Protein AF-A0AAU1HTS5-F1 (afdb_monomer_lite)

Radius of gyration: 17.5 Å; chains: 1; bounding box: 37×30×41 Å

Secondary structure (DSSP, 8-state):
-HHHHHHHHHHHHTS-TTSHHHHHHHHHHHHHHHHHBTSTTSB--SSS-GGGGGG-------STT--EEEEE-HHHHTTTTTS----HHHHHHHHHHHHHHHHHHHHHHHHHTSTTSSSS--SSSS----EEEEE-

Organism: NCBI:txid2903632

Sequence (136 aa):
MDAVLTDLRAEVERHQTHTPGHREALQRLVLAQRQVRNTPEGYWVAASSPEAAQHALTGTTPQAGIHSAAVMSDGVSRLVTEYGMATWSDVFTTLQTGGPRGLIETVRKVEATDPTGIRWPRYKSGDDAAVAYCRW

Foldseek 3Di:
DVVVLVVLLVQLLVDWAPDPSNVVSLVVNVVVCVVAEPDPNHYADPDPDPVSVVVDDDDDDDCVPPFKDKDKDPLLCCCCPQLVVDHPVRLVVQCVPVNPVSSVVVSVVSLVVRQGCNSHRDSHSGDDIDMDMDGD

pLDDT: mean 91.75, std 5.26, range [62.25, 97.62]

Structure (mmCIF, N/CA/C/O backbone):
data_AF-A0AAU1HTS5-F1
#
_entry.id   AF-A0AAU1HTS5-F1
#
loop_
_atom_site.group_PDB
_atom_site.id
_atom_site.type_symbol
_atom_site.label_atom_id
_atom_site.label_alt_id
_atom_site.label_comp_id
_atom_site.label_asym_id
_atom_site.label_entity_id
_atom_site.label_seq_id
_atom_site.pdbx_PDB_ins_code
_atom_site.Cartn_x
_atom_site.Cartn_y
_atom_site.Cartn_z
_atom_site.occupancy
_atom_site.B_iso_or_equiv
_atom_site.auth_seq_id
_atom_site.auth_comp_id
_atom_site.auth_asym_id
_atom_site.auth_atom_id
_atom_site.pdbx_PDB_model_num
ATOM 1 N N . MET A 1 1 ? 14.614 13.509 -13.333 1.00 62.25 1 MET A N 1
ATOM 2 C CA . MET A 1 1 ? 14.574 12.419 -12.336 1.00 62.25 1 MET A CA 1
ATOM 3 C C . MET A 1 1 ? 13.210 11.748 -12.334 1.00 62.25 1 MET A C 1
ATOM 5 O O . MET A 1 1 ? 13.140 10.560 -12.610 1.00 62.25 1 MET A O 1
ATOM 9 N N . ASP A 1 2 ? 12.143 12.522 -12.145 1.00 74.62 2 ASP A N 1
ATOM 10 C CA . ASP A 1 2 ? 10.764 12.017 -12.112 1.00 74.62 2 ASP A CA 1
ATOM 11 C C . ASP A 1 2 ? 10.314 11.325 -13.420 1.00 74.62 2 ASP A C 1
ATOM 13 O O . ASP A 1 2 ? 9.789 10.212 -13.404 1.00 74.62 2 ASP A O 1
ATOM 17 N N . ALA A 1 3 ? 10.662 11.906 -14.577 1.00 78.44 3 ALA A N 1
ATOM 18 C CA . ALA A 1 3 ? 10.404 11.294 -15.887 1.00 78.44 3 ALA A CA 1
ATOM 19 C C . ALA A 1 3 ? 11.091 9.923 -16.062 1.00 78.44 3 ALA A C 1
ATOM 21 O O . ALA A 1 3 ? 10.479 8.980 -16.545 1.00 78.44 3 ALA A O 1
ATOM 22 N N . VAL A 1 4 ? 12.332 9.774 -15.579 1.00 79.38 4 VAL A N 1
ATOM 23 C CA . VAL A 1 4 ? 13.089 8.511 -15.685 1.00 79.38 4 VAL A CA 1
ATOM 24 C C . VAL A 1 4 ? 12.448 7.411 -14.837 1.00 79.38 4 VAL A C 1
ATOM 26 O O . VAL A 1 4 ? 12.369 6.265 -15.268 1.00 79.38 4 VAL A O 1
ATOM 29 N N . LEU A 1 5 ? 11.972 7.740 -13.632 1.00 85.88 5 LEU A N 1
ATOM 30 C CA . LEU A 1 5 ? 11.265 6.774 -12.787 1.00 85.88 5 LEU A CA 1
ATOM 31 C C . LEU A 1 5 ? 9.914 6.381 -13.382 1.00 85.88 5 LEU A C 1
ATOM 33 O O . LEU A 1 5 ? 9.536 5.214 -13.291 1.00 85.88 5 LEU A O 1
ATOM 37 N N . THR A 1 6 ? 9.223 7.330 -14.013 1.00 87.81 6 THR A N 1
ATOM 38 C CA . THR A 1 6 ? 7.978 7.072 -14.744 1.00 87.81 6 THR A CA 1
ATOM 39 C C . THR A 1 6 ? 8.208 6.093 -15.896 1.00 87.81 6 THR A C 1
ATOM 41 O O . THR A 1 6 ? 7.506 5.087 -15.985 1.00 87.81 6 THR A O 1
ATOM 44 N N . ASP A 1 7 ? 9.237 6.316 -16.715 1.00 91.12 7 ASP A N 1
ATOM 45 C CA . ASP A 1 7 ? 9.566 5.438 -17.844 1.00 91.12 7 ASP A CA 1
ATOM 46 C C . ASP A 1 7 ? 9.971 4.030 -17.386 1.00 91.12 7 ASP A C 1
ATOM 48 O O . ASP A 1 7 ? 9.511 3.026 -17.936 1.00 91.12 7 ASP A O 1
ATOM 52 N N . LEU A 1 8 ? 10.798 3.936 -16.338 1.00 91.25 8 LEU A N 1
ATOM 53 C CA . LEU A 1 8 ? 11.207 2.655 -15.755 1.00 91.25 8 LEU A CA 1
ATOM 54 C C . LEU A 1 8 ? 10.026 1.910 -15.126 1.00 91.25 8 LEU A C 1
ATOM 56 O O . LEU A 1 8 ? 9.951 0.685 -15.219 1.00 91.25 8 LEU A O 1
ATOM 60 N N . ARG A 1 9 ? 9.080 2.626 -14.508 1.00 90.12 9 ARG A N 1
ATOM 61 C CA . ARG A 1 9 ? 7.835 2.028 -14.019 1.00 90.12 9 ARG A CA 1
ATOM 62 C C . ARG A 1 9 ? 7.016 1.480 -15.187 1.00 90.12 9 ARG A C 1
ATOM 64 O O . ARG A 1 9 ? 6.684 0.300 -15.160 1.00 90.12 9 ARG A O 1
ATOM 71 N N . ALA A 1 10 ? 6.787 2.268 -16.234 1.00 90.88 10 ALA A N 1
ATOM 72 C CA . ALA A 1 10 ? 6.063 1.820 -17.424 1.00 90.88 10 ALA A CA 1
ATOM 73 C C . ALA A 1 10 ? 6.742 0.621 -18.118 1.00 90.88 10 ALA A C 1
ATOM 75 O O . ALA A 1 10 ? 6.082 -0.226 -18.718 1.00 90.88 10 ALA A O 1
ATOM 76 N N . GLU A 1 11 ? 8.071 0.505 -18.043 1.00 91.75 11 GLU A N 1
ATOM 77 C CA . GLU A 1 11 ? 8.790 -0.689 -18.491 1.00 91.75 11 GLU A CA 1
ATOM 78 C C . GLU A 1 11 ? 8.427 -1.931 -17.673 1.00 91.75 11 GLU A C 1
ATOM 80 O O . GLU A 1 11 ? 8.069 -2.951 -18.259 1.00 91.75 11 GLU A O 1
ATOM 85 N N . VAL A 1 12 ? 8.457 -1.845 -16.340 1.00 91.25 12 VAL A N 1
ATOM 86 C CA . VAL A 1 12 ? 8.047 -2.956 -15.465 1.00 91.25 12 VAL A CA 1
ATOM 87 C C . VAL A 1 12 ? 6.609 -3.379 -15.753 1.00 91.25 12 VAL A C 1
ATOM 89 O O . VAL A 1 12 ? 6.322 -4.574 -15.814 1.00 91.25 12 VAL A O 1
ATOM 92 N N . GLU A 1 13 ? 5.721 -2.411 -15.972 1.00 91.00 13 GLU A N 1
ATOM 93 C CA . GLU A 1 13 ? 4.293 -2.655 -16.174 1.00 91.00 13 GLU A CA 1
ATOM 94 C C . GLU A 1 13 ? 3.965 -3.374 -17.494 1.00 91.00 13 GLU A C 1
ATOM 96 O O . GLU A 1 13 ? 2.907 -3.988 -17.616 1.00 91.00 13 GLU A O 1
ATOM 101 N N . ARG A 1 14 ? 4.889 -3.374 -18.467 1.00 91.31 14 ARG A N 1
ATOM 102 C CA . ARG A 1 14 ? 4.753 -4.123 -19.730 1.00 91.31 14 ARG A CA 1
ATOM 103 C C . ARG A 1 14 ? 5.005 -5.622 -19.587 1.00 91.31 14 ARG A C 1
ATOM 105 O O . ARG A 1 14 ? 4.730 -6.377 -20.520 1.00 91.31 14 ARG A O 1
ATOM 112 N N . HIS A 1 15 ? 5.540 -6.064 -18.453 1.00 88.69 15 HIS A N 1
ATOM 113 C CA . HIS A 1 15 ? 5.881 -7.459 -18.229 1.00 88.69 15 HIS A CA 1
ATOM 114 C C . HIS A 1 15 ? 4.990 -8.096 -17.167 1.00 88.69 15 HIS A C 1
ATOM 116 O O . HIS A 1 15 ? 4.731 -7.527 -16.110 1.00 88.69 15 HIS A O 1
ATOM 122 N N . GLN A 1 16 ? 4.600 -9.346 -17.411 1.00 89.88 16 GLN A N 1
ATOM 123 C CA . GLN A 1 16 ? 3.964 -10.166 -16.384 1.00 89.88 16 GLN A CA 1
ATOM 124 C C . GLN A 1 16 ? 4.949 -10.430 -15.243 1.00 89.88 16 GLN A C 1
ATOM 126 O O . GLN A 1 16 ? 6.126 -10.733 -15.488 1.00 89.88 16 GLN A O 1
ATOM 131 N N . THR A 1 17 ? 4.464 -10.353 -14.004 1.00 88.94 17 THR A N 1
ATOM 132 C CA . THR A 1 17 ? 5.268 -10.636 -12.812 1.00 88.94 17 THR A CA 1
ATOM 133 C C . THR A 1 17 ? 5.910 -12.026 -12.916 1.00 88.94 17 THR A C 1
ATOM 135 O O . THR A 1 17 ? 5.297 -12.965 -13.420 1.00 88.94 17 THR A O 1
ATOM 138 N N . HIS A 1 18 ? 7.152 -12.155 -12.435 1.00 87.31 18 HIS A N 1
ATOM 139 C CA . HIS A 1 18 ? 7.987 -13.376 -12.459 1.00 87.31 18 HIS A CA 1
ATOM 140 C C . HIS A 1 18 ? 8.594 -13.767 -13.811 1.00 87.31 18 HIS A C 1
ATOM 142 O O . HIS A 1 18 ? 9.377 -14.721 -13.870 1.00 87.31 18 HIS A O 1
ATOM 148 N N . THR A 1 19 ? 8.333 -13.025 -14.886 1.00 91.94 19 THR A N 1
ATOM 149 C CA . THR A 1 19 ? 9.063 -13.226 -16.148 1.00 91.94 19 THR A CA 1
ATOM 150 C C . THR A 1 19 ? 10.507 -12.703 -16.049 1.00 91.94 19 THR A C 1
ATOM 152 O O . THR A 1 19 ? 10.790 -11.817 -15.237 1.00 91.94 19 THR A O 1
ATOM 155 N N . PRO A 1 20 ? 11.457 -13.218 -16.856 1.00 92.31 20 PRO A N 1
ATOM 156 C CA . PRO A 1 20 ? 12.816 -12.672 -16.909 1.00 92.31 20 PRO A CA 1
ATOM 157 C C . PRO A 1 20 ? 12.846 -11.169 -17.220 1.00 92.31 20 PRO A C 1
ATOM 159 O O . PRO A 1 20 ? 13.489 -10.419 -16.491 1.00 92.31 20 PRO A O 1
ATOM 162 N N . GLY A 1 21 ? 12.065 -10.723 -18.213 1.00 91.44 21 GLY A N 1
ATOM 163 C CA . GLY A 1 21 ? 11.960 -9.304 -18.572 1.00 91.44 21 GLY A CA 1
ATOM 164 C C . GLY A 1 21 ? 11.430 -8.434 -17.430 1.00 91.44 21 GLY A C 1
ATOM 165 O O . GLY A 1 21 ? 11.980 -7.368 -17.164 1.00 91.44 21 GLY A O 1
ATOM 166 N N . HIS A 1 22 ? 10.439 -8.927 -16.673 1.00 92.44 22 HIS A N 1
ATOM 167 C CA . HIS A 1 22 ? 9.950 -8.243 -15.470 1.00 92.44 22 HIS A CA 1
ATOM 168 C C . HIS A 1 22 ? 11.044 -8.076 -14.415 1.00 92.44 22 HIS A C 1
ATOM 170 O O . HIS A 1 22 ? 11.211 -6.980 -13.889 1.00 92.44 22 HIS A O 1
ATOM 176 N N . ARG A 1 23 ? 11.827 -9.129 -14.136 1.00 92.25 23 ARG A N 1
ATOM 177 C CA . ARG A 1 23 ? 12.917 -9.060 -13.148 1.00 92.25 23 ARG A CA 1
ATOM 178 C C . ARG A 1 23 ? 13.984 -8.041 -13.536 1.00 92.25 23 ARG A C 1
ATOM 180 O O . ARG A 1 23 ? 14.429 -7.278 -12.683 1.00 92.25 23 ARG A O 1
ATOM 187 N N . GLU A 1 24 ? 14.378 -8.018 -14.805 1.00 94.44 24 GLU A N 1
ATOM 188 C CA . GLU A 1 24 ? 15.391 -7.089 -15.312 1.00 94.44 24 GLU A CA 1
ATOM 189 C C . GLU A 1 24 ? 14.910 -5.633 -15.265 1.00 94.44 24 GLU A C 1
ATOM 191 O O . GLU A 1 24 ? 15.631 -4.759 -14.775 1.00 94.44 24 GLU A O 1
ATOM 196 N N . ALA A 1 25 ? 13.680 -5.374 -15.719 1.00 93.75 25 ALA A N 1
ATOM 197 C CA . ALA A 1 25 ? 13.063 -4.052 -15.639 1.00 93.75 25 ALA A CA 1
ATOM 198 C C . ALA A 1 25 ? 12.915 -3.592 -14.179 1.00 93.75 25 ALA A C 1
ATOM 200 O O . ALA A 1 25 ? 13.277 -2.466 -13.828 1.00 93.75 25 ALA A O 1
ATOM 201 N N . LEU A 1 26 ? 12.460 -4.487 -13.295 1.00 93.00 26 LEU A N 1
ATOM 202 C CA . LEU A 1 26 ? 12.276 -4.187 -11.878 1.00 93.00 26 LEU A CA 1
ATOM 203 C C . LEU A 1 26 ? 13.607 -3.867 -11.199 1.00 93.00 26 LEU A C 1
ATOM 205 O O . LEU A 1 26 ? 13.677 -2.940 -10.395 1.00 93.00 26 LEU A O 1
ATOM 209 N N . GLN A 1 27 ? 14.677 -4.589 -11.536 1.00 94.12 27 GLN A N 1
ATOM 210 C CA . GLN A 1 27 ? 16.007 -4.305 -11.008 1.00 94.12 27 GLN A CA 1
ATOM 211 C C . GLN A 1 27 ? 16.466 -2.889 -11.377 1.00 94.12 27 GLN A C 1
ATOM 213 O O . GLN A 1 27 ? 16.952 -2.168 -10.503 1.00 94.12 27 GLN A O 1
ATOM 218 N N . ARG A 1 28 ? 16.281 -2.464 -12.635 1.00 94.50 28 ARG A N 1
ATOM 219 C CA . ARG A 1 28 ? 16.610 -1.094 -13.069 1.00 94.50 28 ARG A CA 1
ATOM 220 C C . ARG A 1 28 ? 15.811 -0.051 -12.294 1.00 94.50 28 ARG A C 1
ATOM 222 O O . ARG A 1 28 ? 16.398 0.894 -11.768 1.00 94.50 28 ARG A O 1
ATOM 229 N N . LEU A 1 29 ? 14.501 -0.256 -12.166 1.00 94.06 29 LEU A N 1
ATOM 230 C CA . LEU A 1 29 ? 13.627 0.644 -11.418 1.00 94.06 29 LEU A CA 1
ATOM 231 C C . LEU A 1 29 ? 14.041 0.753 -9.946 1.00 94.06 29 LEU A C 1
ATOM 233 O O . LEU A 1 29 ? 14.201 1.857 -9.433 1.00 94.06 29 LEU A O 1
ATOM 237 N N . VAL A 1 30 ? 14.274 -0.375 -9.272 1.00 92.56 30 VAL A N 1
ATOM 238 C CA . VAL A 1 30 ? 14.680 -0.397 -7.858 1.00 92.56 30 VAL A CA 1
ATOM 239 C C . VAL A 1 30 ? 16.025 0.299 -7.656 1.00 92.56 30 VAL A C 1
ATOM 241 O O . VAL A 1 30 ? 16.192 1.030 -6.678 1.00 92.56 30 VAL A O 1
ATOM 244 N N . LEU A 1 31 ? 16.989 0.099 -8.560 1.00 94.38 31 LEU A N 1
ATOM 245 C CA . LEU A 1 31 ? 18.278 0.788 -8.496 1.00 94.38 31 LEU A CA 1
ATOM 246 C C . LEU A 1 31 ? 18.115 2.303 -8.648 1.00 94.38 31 LEU A C 1
ATOM 248 O O . LEU A 1 31 ? 18.701 3.040 -7.858 1.00 94.38 31 LEU A O 1
ATOM 252 N N . ALA A 1 32 ? 17.285 2.759 -9.589 1.00 93.31 32 ALA A N 1
ATOM 253 C CA . ALA A 1 32 ? 16.994 4.179 -9.771 1.00 93.31 32 ALA A CA 1
ATOM 254 C C . ALA A 1 32 ? 16.271 4.782 -8.553 1.00 93.31 32 ALA A C 1
ATOM 256 O O . ALA A 1 32 ? 16.673 5.830 -8.055 1.00 93.31 32 ALA A O 1
ATOM 257 N N . GLN A 1 33 ? 15.261 4.095 -8.008 1.00 93.19 33 GLN A N 1
ATOM 258 C CA . GLN A 1 33 ? 14.535 4.543 -6.813 1.00 93.19 33 GLN A CA 1
ATOM 259 C C . GLN A 1 33 ? 15.451 4.682 -5.592 1.00 93.19 33 GLN A C 1
ATOM 261 O O . GLN A 1 33 ? 15.307 5.618 -4.810 1.00 93.19 33 GLN A O 1
ATOM 266 N N . ARG A 1 34 ? 16.423 3.779 -5.420 1.00 91.62 34 ARG A N 1
ATOM 267 C CA . ARG A 1 34 ? 17.384 3.852 -4.307 1.00 91.62 34 ARG A CA 1
ATOM 268 C C . ARG A 1 34 ? 18.248 5.111 -4.329 1.00 91.62 34 ARG A C 1
ATOM 270 O O . ARG A 1 34 ? 18.672 5.518 -3.258 1.00 91.62 34 ARG A O 1
ATOM 277 N N . GLN A 1 35 ? 18.501 5.705 -5.497 1.00 92.38 35 GLN A N 1
ATOM 278 C CA . GLN A 1 35 ? 19.311 6.926 -5.605 1.00 92.38 35 GLN A CA 1
ATOM 279 C C . GLN A 1 35 ? 18.579 8.180 -5.119 1.00 92.38 35 GLN A C 1
ATOM 281 O O . GLN A 1 35 ? 19.223 9.180 -4.834 1.00 92.38 35 GLN A O 1
ATOM 286 N N . VAL A 1 36 ? 17.246 8.138 -5.050 1.00 92.19 36 VAL A N 1
ATOM 287 C CA . VAL A 1 36 ? 16.406 9.323 -4.795 1.00 92.19 36 VAL A CA 1
ATOM 288 C C . VAL A 1 36 ? 15.562 9.183 -3.530 1.00 92.19 36 VAL A C 1
ATOM 290 O O . VAL A 1 36 ? 14.962 10.131 -3.038 1.00 92.19 36 VAL A O 1
ATOM 293 N N . ARG A 1 37 ? 15.438 7.961 -3.015 1.00 92.75 37 ARG A N 1
ATOM 294 C CA . ARG A 1 37 ? 14.679 7.680 -1.804 1.00 92.75 37 ARG A CA 1
ATOM 295 C C . ARG A 1 37 ? 15.477 8.136 -0.590 1.00 92.75 37 ARG A C 1
ATOM 297 O O . ARG A 1 37 ? 16.616 7.714 -0.416 1.00 92.75 37 ARG A O 1
ATOM 304 N N . ASN A 1 38 ? 14.822 8.885 0.289 1.00 93.00 38 ASN A N 1
ATOM 305 C CA . ASN A 1 38 ? 15.403 9.522 1.467 1.00 93.00 38 ASN A CA 1
ATOM 306 C C . ASN A 1 38 ? 16.567 10.454 1.114 1.00 93.00 38 ASN A C 1
ATOM 308 O O . ASN A 1 38 ? 17.602 10.437 1.776 1.00 93.00 38 ASN A O 1
ATOM 312 N N . THR A 1 39 ? 16.389 11.241 0.052 1.00 91.44 39 THR A N 1
ATOM 313 C CA . THR A 1 39 ? 17.270 12.360 -0.288 1.00 91.44 39 THR A CA 1
ATOM 314 C C . THR A 1 39 ? 16.461 13.660 -0.323 1.00 91.44 39 THR A C 1
ATOM 316 O O . THR A 1 39 ? 15.257 13.612 -0.604 1.00 91.44 39 THR A O 1
ATOM 319 N N . PRO A 1 40 ? 17.088 14.824 -0.074 1.00 89.81 40 PRO A N 1
ATOM 320 C CA . PRO A 1 40 ? 16.403 16.117 -0.120 1.00 89.81 40 PRO A CA 1
ATOM 321 C C . PRO A 1 40 ? 15.713 16.410 -1.460 1.00 89.81 40 PRO A C 1
ATOM 323 O O . PRO A 1 40 ? 14.651 17.025 -1.486 1.00 89.81 40 PRO A O 1
ATOM 326 N N . GLU A 1 41 ? 16.295 15.956 -2.572 1.00 89.88 41 GLU A N 1
ATOM 327 C CA . GLU A 1 41 ? 15.794 16.193 -3.931 1.00 89.88 41 GLU A CA 1
ATOM 328 C C . GLU A 1 41 ? 14.740 15.170 -4.383 1.00 89.88 41 GLU A C 1
ATOM 330 O O . GLU A 1 41 ? 14.172 15.313 -5.468 1.00 89.88 41 GLU A O 1
ATOM 335 N N . GLY A 1 42 ? 14.514 14.114 -3.597 1.00 91.62 42 GLY A N 1
ATOM 336 C CA . GLY A 1 42 ? 13.608 13.022 -3.930 1.00 91.62 42 GLY A CA 1
ATOM 337 C C . GLY A 1 42 ? 12.412 12.936 -2.992 1.00 91.62 42 GLY A C 1
ATOM 338 O O . GLY A 1 42 ? 11.658 13.893 -2.838 1.00 91.62 42 GLY A O 1
ATOM 339 N N . TYR A 1 43 ? 12.183 11.756 -2.417 1.00 91.06 43 TYR A N 1
ATOM 340 C CA . TYR A 1 43 ? 11.025 11.504 -1.557 1.00 91.06 43 TYR A CA 1
ATOM 341 C C . TYR A 1 43 ? 11.405 10.722 -0.306 1.00 91.06 43 TYR A C 1
ATOM 343 O O . TYR A 1 43 ? 12.314 9.891 -0.322 1.00 91.06 43 TYR A O 1
ATOM 351 N N . TRP A 1 44 ? 10.658 10.950 0.769 1.00 92.25 44 TRP A N 1
ATOM 352 C CA . TRP A 1 44 ? 10.909 10.351 2.075 1.00 92.25 44 TRP A CA 1
ATOM 353 C C . TRP A 1 44 ? 9.976 9.174 2.332 1.00 92.25 44 TRP A C 1
ATOM 355 O O . TRP A 1 44 ? 8.768 9.262 2.118 1.00 92.25 44 TRP A O 1
ATOM 365 N N . VAL A 1 45 ? 10.535 8.065 2.812 1.00 91.50 45 VAL A N 1
ATOM 366 C CA . VAL A 1 45 ? 9.774 6.917 3.314 1.00 91.50 45 VAL A CA 1
ATOM 367 C C . VAL A 1 45 ? 10.336 6.467 4.652 1.00 91.50 45 VAL A C 1
ATOM 369 O O . VAL A 1 45 ? 11.545 6.542 4.889 1.00 91.50 45 VAL A O 1
ATOM 372 N N . ALA A 1 46 ? 9.465 5.927 5.504 1.00 88.06 46 ALA A N 1
ATOM 373 C CA . ALA A 1 46 ? 9.877 5.295 6.749 1.00 88.06 46 ALA A CA 1
ATOM 37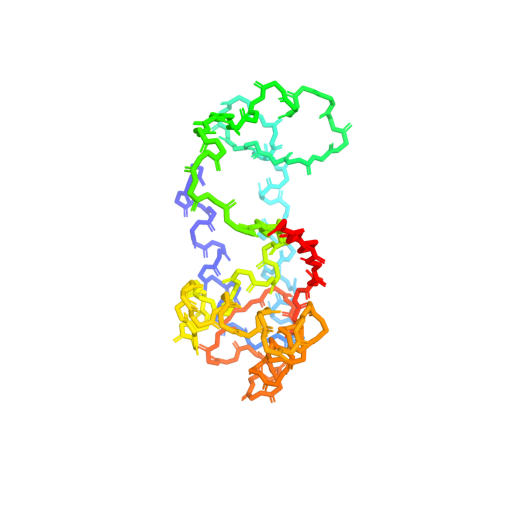4 C C . ALA A 1 46 ? 10.853 4.142 6.447 1.00 88.06 46 ALA A C 1
ATOM 376 O O . ALA A 1 46 ? 10.487 3.129 5.852 1.00 88.06 46 ALA A O 1
ATOM 377 N N . ALA A 1 47 ? 12.119 4.327 6.814 1.00 85.06 47 ALA A N 1
ATOM 378 C CA . ALA A 1 47 ? 13.199 3.375 6.585 1.00 85.06 47 ALA A CA 1
ATOM 379 C C . ALA A 1 47 ? 14.216 3.459 7.732 1.00 85.06 47 ALA A C 1
ATOM 381 O O . ALA A 1 47 ? 13.951 4.054 8.772 1.00 85.06 47 ALA A O 1
ATOM 382 N N . SER A 1 48 ? 15.398 2.877 7.544 1.00 85.38 48 SER A N 1
ATOM 383 C CA . SER A 1 48 ? 16.444 2.819 8.569 1.00 85.38 48 SER A CA 1
ATOM 384 C C . SER A 1 48 ? 17.105 4.162 8.900 1.00 85.38 48 SER A C 1
ATOM 386 O O . SER A 1 48 ? 17.791 4.239 9.914 1.00 85.38 48 SER A O 1
ATOM 388 N N . SER A 1 49 ? 16.951 5.198 8.066 1.00 86.69 49 SER A N 1
ATOM 389 C CA . SER A 1 49 ? 17.506 6.528 8.356 1.00 86.69 49 SER A CA 1
ATOM 390 C C . SER A 1 49 ? 16.614 7.265 9.363 1.00 86.69 49 SER A C 1
ATOM 392 O O . SER A 1 49 ? 15.453 7.524 9.033 1.00 86.69 49 SER A O 1
ATOM 394 N N . PRO A 1 50 ? 17.123 7.659 10.548 1.00 88.88 50 PRO A N 1
ATOM 395 C CA . PRO A 1 50 ? 16.342 8.420 11.526 1.00 88.88 50 PRO A CA 1
ATOM 396 C C . PRO A 1 50 ? 15.847 9.772 10.996 1.00 88.88 50 PRO A C 1
ATOM 398 O O . PRO A 1 50 ? 14.804 10.254 11.428 1.00 88.88 50 PRO A O 1
ATOM 401 N N . GLU A 1 51 ? 16.564 10.371 10.041 1.00 91.56 51 GLU A N 1
ATOM 402 C CA . GLU A 1 51 ? 16.182 11.634 9.399 1.00 91.56 51 GLU A CA 1
ATOM 403 C C . GLU A 1 51 ? 14.826 11.532 8.696 1.00 91.56 51 GLU A C 1
ATOM 405 O O . GLU A 1 51 ? 14.031 12.464 8.760 1.00 91.56 51 GLU A O 1
ATOM 410 N N . ALA A 1 52 ? 14.492 10.369 8.126 1.00 92.38 52 ALA A N 1
ATOM 411 C CA . ALA A 1 52 ? 13.212 10.173 7.453 1.00 92.38 52 ALA A CA 1
ATOM 412 C C . ALA A 1 52 ? 12.007 10.438 8.374 1.00 92.38 52 ALA A C 1
ATOM 414 O O . ALA A 1 52 ? 10.957 10.868 7.899 1.00 92.38 52 ALA A O 1
ATOM 415 N N . ALA A 1 53 ? 12.157 10.244 9.691 1.00 91.56 53 ALA A N 1
ATOM 416 C CA . ALA A 1 53 ? 11.109 10.551 10.662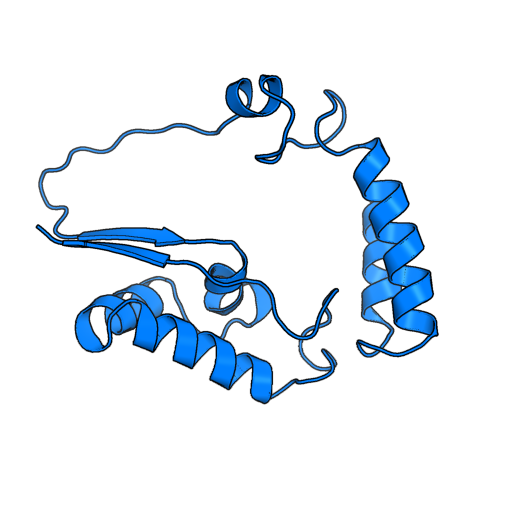 1.00 91.56 53 ALA A CA 1
ATOM 417 C C . ALA A 1 53 ? 10.812 12.058 10.766 1.00 91.56 53 ALA A C 1
ATOM 419 O O . ALA A 1 53 ? 9.683 12.434 11.068 1.00 91.56 53 ALA A O 1
ATOM 420 N N . GLN A 1 54 ? 11.791 12.923 10.483 1.00 93.12 54 GLN A N 1
ATOM 421 C CA . GLN A 1 54 ? 11.622 14.382 10.499 1.00 93.12 54 GLN A CA 1
ATOM 422 C C . GLN A 1 54 ? 10.781 14.882 9.316 1.00 93.12 54 GLN A C 1
ATOM 424 O O . GLN A 1 54 ? 10.215 15.969 9.376 1.00 93.12 54 GLN A O 1
ATOM 429 N N . HIS A 1 55 ? 10.654 14.066 8.268 1.00 93.19 55 HIS A N 1
ATOM 430 C C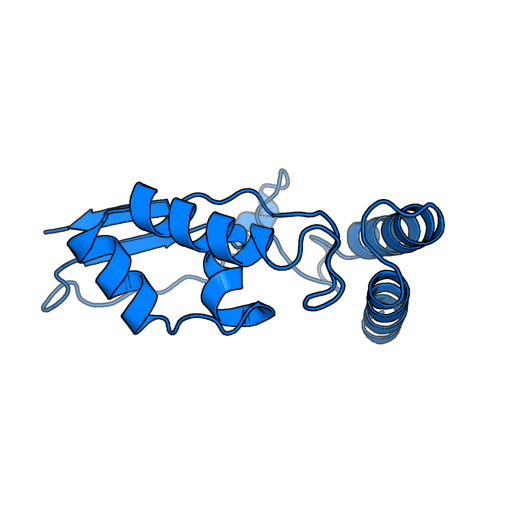A . HIS A 1 55 ? 9.848 14.350 7.082 1.00 93.19 55 HIS A CA 1
ATOM 431 C C . HIS A 1 55 ? 8.453 13.710 7.133 1.00 93.19 55 HIS A C 1
ATOM 433 O O . HIS A 1 55 ? 7.726 13.725 6.139 1.00 93.19 55 HIS A O 1
ATOM 439 N N . ALA A 1 56 ? 8.062 13.137 8.277 1.00 92.38 56 ALA A N 1
ATOM 440 C CA . ALA A 1 56 ? 6.744 12.548 8.447 1.00 92.38 56 ALA A CA 1
ATOM 441 C C . ALA A 1 56 ? 5.640 13.614 8.373 1.00 92.38 56 ALA A C 1
ATOM 443 O O . ALA A 1 56 ? 5.707 14.661 9.019 1.00 92.38 56 ALA A O 1
ATOM 444 N N . LEU A 1 57 ? 4.576 13.309 7.629 1.00 92.81 57 LEU A N 1
ATOM 445 C CA . LEU A 1 57 ? 3.352 14.101 7.667 1.00 92.81 57 LEU A CA 1
ATOM 446 C C . LEU A 1 57 ? 2.618 13.811 8.976 1.00 92.81 57 LEU A C 1
ATOM 448 O O . LEU A 1 57 ? 2.319 12.658 9.290 1.00 92.81 57 LEU A O 1
ATOM 452 N N . THR A 1 58 ? 2.328 14.864 9.735 1.00 94.31 58 THR A N 1
ATOM 453 C CA . THR A 1 58 ? 1.621 14.772 11.014 1.00 94.31 58 THR A CA 1
ATOM 454 C C . THR A 1 58 ? 0.359 15.622 10.987 1.00 94.31 58 THR A C 1
ATOM 456 O O . THR A 1 58 ? 0.238 16.580 10.225 1.00 94.31 58 THR A O 1
ATOM 459 N N . GLY A 1 59 ? -0.609 15.247 11.815 1.00 93.81 59 GLY A N 1
ATOM 460 C CA . GLY A 1 59 ? -1.874 15.949 11.949 1.00 93.81 59 GLY A CA 1
ATOM 461 C C . GLY A 1 59 ? -2.615 15.465 13.184 1.00 93.81 59 GLY A C 1
ATOM 462 O O . GLY A 1 59 ? -2.284 14.426 13.759 1.00 93.81 59 GLY A O 1
ATOM 463 N N . THR A 1 60 ? -3.616 16.227 13.602 1.00 94.69 60 THR A N 1
ATOM 464 C CA . THR A 1 60 ? -4.461 15.894 14.748 1.00 94.69 60 THR A CA 1
ATOM 465 C C . THR A 1 60 ? -5.923 16.133 14.399 1.00 94.69 60 THR A C 1
ATOM 467 O O . THR A 1 60 ? -6.253 16.933 13.525 1.00 94.69 60 THR A O 1
ATOM 470 N N . THR A 1 61 ? -6.812 15.410 15.073 1.00 92.06 61 THR A N 1
ATOM 471 C CA . THR A 1 61 ? -8.261 15.588 14.961 1.00 92.06 61 THR A CA 1
ATOM 472 C C . THR A 1 61 ? -8.898 15.377 16.337 1.00 92.06 61 THR A C 1
ATOM 474 O O . THR A 1 61 ? -8.379 14.565 17.113 1.00 92.06 61 THR A O 1
ATOM 477 N N . PRO A 1 62 ? -9.979 16.095 16.695 1.00 92.69 62 PRO A N 1
ATOM 478 C CA . PRO A 1 62 ? -10.689 15.852 17.944 1.00 92.69 62 PRO A CA 1
ATOM 479 C C . PRO A 1 62 ? -11.212 14.415 18.022 1.00 92.69 62 PRO A C 1
ATOM 481 O O . PRO A 1 62 ? -11.789 13.904 17.068 1.00 92.69 62 PRO A O 1
ATOM 484 N N . GLN A 1 63 ? -11.071 13.778 19.185 1.00 89.56 63 GLN A N 1
ATOM 485 C CA . GLN A 1 63 ? -11.597 12.426 19.408 1.00 89.56 63 GLN A CA 1
ATOM 486 C C . GLN A 1 63 ? -13.136 12.387 19.435 1.00 89.56 63 GLN A C 1
ATOM 488 O O . GLN A 1 63 ? -13.734 11.344 19.179 1.00 89.56 63 GLN A O 1
ATOM 493 N N . ALA A 1 64 ? -13.793 13.504 19.761 1.00 93.75 64 ALA A N 1
ATOM 494 C CA . ALA A 1 64 ? -15.246 13.567 19.868 1.00 93.75 64 ALA A CA 1
ATOM 495 C C . ALA A 1 64 ? -15.918 13.135 18.550 1.00 93.75 64 ALA A C 1
ATOM 497 O O . ALA A 1 64 ? -15.679 13.727 17.501 1.00 93.75 64 ALA A O 1
ATOM 498 N N . GLY A 1 65 ? -16.758 12.098 18.615 1.00 89.25 65 GLY A N 1
ATOM 499 C CA . GLY A 1 65 ? -17.439 11.524 17.447 1.00 89.25 65 GLY A CA 1
ATOM 500 C C . GLY A 1 65 ? -16.637 10.468 16.672 1.00 89.25 65 GLY A C 1
ATOM 501 O O . GLY A 1 65 ? -17.143 9.936 15.688 1.00 89.25 65 GLY A O 1
ATOM 502 N N . ILE A 1 66 ? -15.418 10.126 17.105 1.00 93.00 66 ILE A N 1
ATOM 503 C CA . ILE A 1 66 ? -14.620 9.040 16.521 1.00 93.00 66 ILE A CA 1
ATOM 504 C C . ILE A 1 66 ? -14.809 7.765 17.349 1.00 93.00 66 ILE A C 1
ATOM 506 O O . ILE A 1 66 ? -14.409 7.695 18.508 1.00 93.00 66 ILE A O 1
ATOM 510 N N . HIS A 1 67 ? -15.382 6.733 16.729 1.00 92.50 67 HIS A N 1
ATOM 511 C CA . HIS A 1 67 ? -15.663 5.439 17.373 1.00 92.50 67 HIS A CA 1
ATOM 512 C C . HIS A 1 67 ? -14.625 4.358 17.059 1.00 92.50 67 HIS A C 1
ATOM 514 O O . HIS A 1 67 ? -14.545 3.328 17.726 1.00 92.50 67 HIS A O 1
ATOM 520 N N . SER A 1 68 ? -13.830 4.555 16.010 1.00 94.12 68 SER A N 1
ATOM 521 C CA . SER A 1 68 ? -12.770 3.621 15.652 1.00 94.12 68 SER A CA 1
ATOM 522 C C . SER A 1 68 ? -11.720 4.280 14.769 1.00 94.12 68 SER A C 1
ATOM 524 O O . SER A 1 68 ? -12.005 5.271 14.098 1.00 94.12 68 SER A O 1
ATOM 526 N N . ALA A 1 69 ? -10.514 3.723 14.765 1.00 94.81 69 ALA A N 1
ATOM 527 C CA . ALA A 1 69 ? -9.428 4.135 13.888 1.00 94.81 69 ALA A CA 1
ATOM 528 C C . ALA A 1 69 ? -8.668 2.911 13.382 1.00 94.81 69 ALA A C 1
ATOM 530 O O . ALA A 1 69 ? -8.548 1.906 14.085 1.00 94.81 69 ALA A O 1
ATOM 531 N N . ALA A 1 70 ? -8.135 3.010 12.167 1.00 96.44 70 ALA A N 1
AT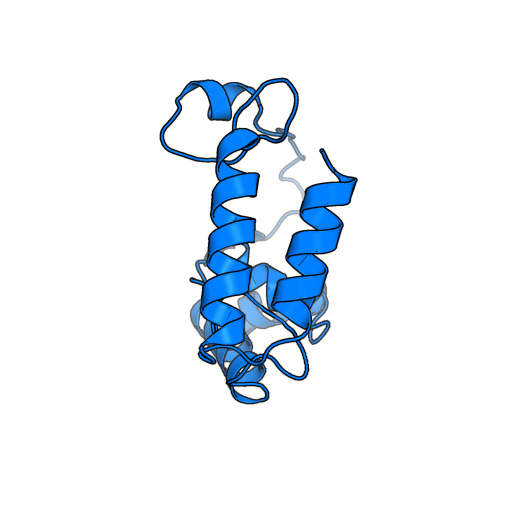OM 532 C CA . ALA A 1 70 ? -7.306 1.979 11.569 1.00 96.44 70 ALA A CA 1
ATOM 533 C C . ALA A 1 70 ? -5.990 2.577 11.068 1.00 96.44 70 ALA A C 1
ATOM 535 O O . ALA A 1 70 ? -5.977 3.663 10.493 1.00 96.44 70 ALA A O 1
ATOM 536 N N . VAL A 1 71 ? -4.901 1.838 11.258 1.00 95.81 71 VAL A N 1
ATOM 537 C CA . VAL A 1 71 ? -3.598 2.090 10.633 1.00 95.81 71 VAL A CA 1
ATOM 538 C C . VAL A 1 71 ? -3.263 0.870 9.792 1.00 95.81 71 VAL A C 1
ATOM 540 O O . VAL A 1 71 ? -3.451 -0.261 10.244 1.00 95.81 71 VAL A O 1
ATOM 543 N N . MET A 1 72 ? -2.796 1.079 8.565 1.00 95.31 72 MET A N 1
ATOM 544 C CA . MET A 1 72 ? -2.545 -0.010 7.627 1.0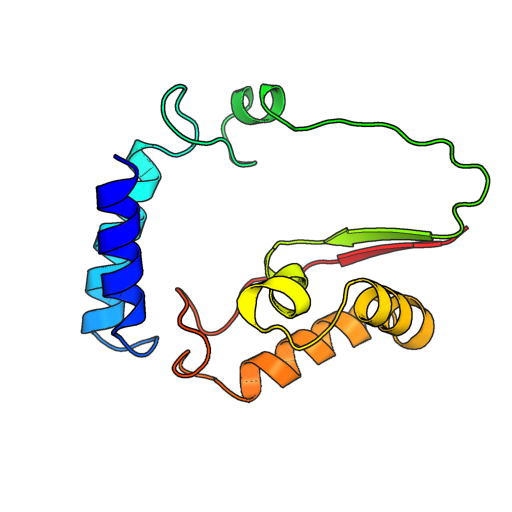0 95.31 72 MET A CA 1
ATOM 545 C C . MET A 1 72 ? -1.313 0.239 6.763 1.00 95.31 72 MET A C 1
ATOM 547 O O . MET A 1 72 ? -0.935 1.390 6.546 1.00 95.31 72 MET A O 1
ATOM 551 N N . SER A 1 73 ? -0.693 -0.842 6.285 1.00 93.94 73 SER A N 1
ATOM 552 C CA . SER A 1 73 ? 0.355 -0.759 5.266 1.00 93.94 73 SER A CA 1
ATOM 553 C C . SER A 1 73 ? -0.233 -0.459 3.884 1.00 93.94 73 SER A C 1
ATOM 555 O O . SER A 1 73 ? -1.428 -0.649 3.634 1.00 93.94 73 SER A O 1
ATOM 557 N N . ASP A 1 74 ? 0.632 -0.032 2.969 1.00 91.31 74 ASP A N 1
ATOM 558 C CA . ASP A 1 74 ? 0.313 0.154 1.553 1.00 91.31 74 ASP A CA 1
ATOM 559 C C . ASP A 1 74 ? -0.278 -1.111 0.914 1.00 91.31 74 ASP A C 1
ATOM 561 O O . ASP A 1 74 ? -1.232 -1.023 0.148 1.00 91.31 74 ASP A O 1
ATOM 565 N N . GLY A 1 75 ? 0.177 -2.305 1.304 1.00 92.44 75 GLY A N 1
ATOM 566 C CA . GLY A 1 75 ? -0.401 -3.568 0.839 1.00 92.44 75 GLY A CA 1
ATOM 567 C C . GLY A 1 75 ? -1.913 -3.704 1.046 1.00 92.44 75 GLY A C 1
ATOM 568 O O . GLY A 1 75 ? -2.579 -4.370 0.256 1.00 92.44 75 GLY A O 1
ATOM 569 N N . VAL A 1 76 ? -2.479 -3.043 2.060 1.00 95.75 76 VAL A N 1
ATOM 570 C CA . VAL A 1 76 ? -3.932 -2.998 2.289 1.00 95.75 76 VAL A CA 1
ATOM 571 C C . VAL A 1 76 ? -4.581 -1.887 1.472 1.00 95.75 76 VAL A C 1
ATOM 573 O O . VAL A 1 76 ? -5.653 -2.101 0.903 1.00 95.75 76 VAL A O 1
ATOM 576 N N . SER A 1 77 ? -3.934 -0.718 1.371 1.00 94.06 77 SER A N 1
ATOM 577 C CA . SER A 1 77 ? -4.480 0.414 0.613 1.00 94.06 77 SER A CA 1
ATOM 578 C C . SER A 1 77 ? -4.669 0.081 -0.863 1.00 94.06 77 SER A C 1
ATOM 580 O O . SER A 1 77 ? -5.615 0.591 -1.460 1.00 94.06 77 SER A O 1
ATOM 582 N N . ARG A 1 78 ? -3.857 -0.836 -1.420 1.00 93.62 78 ARG A N 1
ATOM 583 C CA . ARG A 1 78 ? -3.981 -1.324 -2.807 1.00 93.62 78 ARG A CA 1
ATOM 584 C C . ARG A 1 78 ? -5.389 -1.777 -3.177 1.00 93.62 78 ARG A C 1
ATOM 586 O O . ARG A 1 78 ? -5.776 -1.632 -4.331 1.00 93.62 78 ARG A O 1
ATOM 593 N N . LEU A 1 79 ? -6.172 -2.284 -2.220 1.00 95.81 79 LEU A N 1
ATOM 594 C CA . LEU A 1 79 ? -7.570 -2.660 -2.447 1.00 95.81 79 LEU A CA 1
ATOM 595 C C . LEU A 1 79 ? -8.424 -1.482 -2.945 1.00 95.81 79 LEU A C 1
ATOM 597 O O . LEU A 1 79 ? -9.314 -1.678 -3.773 1.00 95.81 79 LEU A 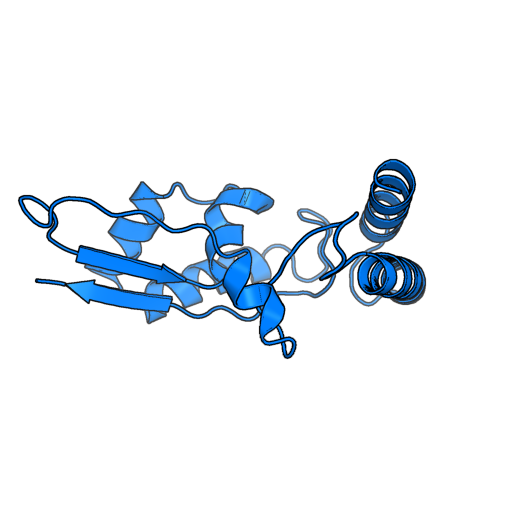O 1
ATOM 601 N N . VAL A 1 80 ? -8.121 -0.277 -2.459 1.00 96.38 80 VAL A N 1
ATOM 602 C CA . VAL A 1 80 ? -8.799 0.978 -2.800 1.00 96.38 80 VAL A CA 1
ATOM 603 C C . VAL A 1 80 ? -8.092 1.699 -3.945 1.00 96.38 80 VAL A C 1
ATOM 605 O O . VAL A 1 80 ? -8.754 2.165 -4.866 1.00 96.38 80 VAL A O 1
ATOM 608 N N . THR A 1 81 ? -6.760 1.792 -3.905 1.00 93.56 81 THR A N 1
ATOM 609 C CA . THR A 1 81 ? -5.973 2.597 -4.849 1.00 93.56 81 THR A CA 1
ATOM 610 C C . THR A 1 81 ? -5.744 1.885 -6.182 1.00 93.56 81 THR A C 1
ATOM 612 O O . THR A 1 81 ? -6.351 2.253 -7.182 1.00 93.56 81 THR A O 1
ATOM 615 N N . GLU A 1 82 ? -4.885 0.867 -6.229 1.00 91.19 82 GLU A N 1
ATOM 616 C CA . GLU A 1 82 ? -4.513 0.204 -7.484 1.00 91.19 82 GLU A CA 1
ATOM 617 C C . GLU A 1 82 ? -5.597 -0.736 -8.002 1.00 91.19 82 GLU A C 1
ATOM 619 O O . GLU A 1 82 ? -5.832 -0.800 -9.208 1.00 91.19 82 GLU A O 1
ATOM 624 N N . TYR A 1 83 ? -6.243 -1.487 -7.110 1.00 92.88 83 TYR A N 1
ATOM 625 C CA . TYR A 1 83 ? -7.228 -2.488 -7.505 1.00 92.88 83 TYR A CA 1
ATOM 626 C C . TYR A 1 83 ? -8.600 -1.862 -7.762 1.00 92.88 83 TYR A C 1
ATOM 628 O O . TYR A 1 83 ? -9.349 -2.370 -8.596 1.00 92.88 83 TYR A O 1
ATOM 636 N N . GLY A 1 84 ? -8.930 -0.765 -7.068 1.00 94.94 84 GLY A N 1
ATOM 637 C CA . GLY A 1 84 ? -10.232 -0.101 -7.183 1.00 94.94 84 GLY A CA 1
ATOM 638 C C . GLY A 1 84 ? -11.410 -1.021 -6.843 1.00 94.94 84 GLY A C 1
ATOM 639 O O . GLY A 1 84 ? -12.500 -0.855 -7.381 1.00 94.94 84 GLY A O 1
ATOM 640 N N . MET A 1 85 ? -11.182 -2.031 -5.998 1.00 96.81 85 MET A N 1
ATOM 641 C CA . MET A 1 85 ? -12.162 -3.071 -5.660 1.00 96.81 85 MET A CA 1
ATOM 642 C C . MET A 1 85 ? -12.943 -2.756 -4.378 1.00 96.81 85 MET A C 1
ATOM 644 O O . MET A 1 85 ? -13.851 -3.503 -4.020 1.00 96.81 85 MET A O 1
ATOM 648 N N . ALA A 1 86 ? -12.583 -1.679 -3.680 1.00 96.94 86 ALA A N 1
ATOM 649 C CA . ALA A 1 86 ? -13.261 -1.194 -2.487 1.00 96.94 86 ALA A CA 1
ATOM 650 C C . ALA A 1 86 ? -13.117 0.326 -2.371 1.00 96.94 86 ALA A C 1
ATOM 652 O O . ALA A 1 86 ? -12.145 0.911 -2.842 1.00 96.94 86 ALA A O 1
ATOM 653 N N . THR A 1 87 ? -14.050 0.962 -1.676 1.00 97.62 87 THR A N 1
ATOM 654 C CA . THR A 1 87 ? -13.877 2.316 -1.145 1.00 97.62 87 THR A CA 1
ATOM 655 C C . THR A 1 87 ? -13.303 2.268 0.275 1.00 97.62 87 THR A C 1
ATOM 657 O O . THR A 1 87 ? -13.316 1.228 0.938 1.00 97.62 87 THR A O 1
ATOM 660 N N . TRP A 1 88 ? -12.849 3.408 0.806 1.00 96.69 88 TRP A N 1
ATOM 661 C CA . TRP A 1 88 ? -12.469 3.496 2.224 1.00 96.69 88 TRP A CA 1
ATOM 662 C C . TRP A 1 88 ? -13.629 3.145 3.170 1.00 96.69 88 TRP A C 1
ATOM 664 O O . TRP A 1 88 ? -13.409 2.543 4.221 1.00 96.69 88 TRP A O 1
ATOM 674 N N . SER A 1 89 ? -14.868 3.457 2.785 1.00 96.31 89 SER A N 1
ATOM 675 C CA . SER A 1 89 ? -16.065 3.065 3.535 1.00 96.31 89 SER A CA 1
ATOM 676 C C . SER A 1 89 ? -16.263 1.545 3.555 1.00 96.31 89 SER A C 1
ATOM 678 O O . SER A 1 89 ? -16.579 0.987 4.606 1.00 96.31 89 SER A O 1
ATOM 680 N N . ASP A 1 90 ? -16.016 0.853 2.441 1.00 97.00 90 ASP A N 1
ATOM 681 C CA . ASP A 1 90 ? -16.088 -0.616 2.375 1.00 97.00 90 ASP A CA 1
ATOM 682 C C . ASP A 1 90 ? -14.998 -1.279 3.225 1.00 97.00 90 ASP A C 1
ATOM 684 O O . ASP A 1 90 ? -15.246 -2.285 3.897 1.00 97.00 90 ASP A O 1
ATOM 688 N N . VAL A 1 91 ? -13.800 -0.684 3.260 1.00 97.12 91 VAL A N 1
ATOM 689 C CA . VAL A 1 91 ? -12.705 -1.120 4.139 1.00 97.12 91 VAL A CA 1
ATOM 690 C C . VAL A 1 91 ? -13.141 -1.048 5.604 1.00 97.12 91 VAL A C 1
ATOM 692 O O . VAL A 1 91 ? -13.023 -2.039 6.327 1.00 97.12 91 VAL A O 1
ATOM 695 N N . PHE A 1 92 ? -13.711 0.078 6.046 1.00 96.19 92 PHE A N 1
ATOM 696 C CA . PHE A 1 92 ? -14.213 0.215 7.418 1.00 96.19 92 PHE A CA 1
ATOM 697 C C . PHE A 1 92 ? -15.398 -0.708 7.719 1.00 96.19 92 PHE A C 1
ATOM 699 O O . PHE A 1 92 ? -15.468 -1.256 8.818 1.00 96.19 92 PHE A O 1
ATOM 706 N N . THR A 1 93 ? -16.297 -0.932 6.760 1.00 96.00 93 THR A N 1
ATOM 707 C CA . THR A 1 93 ? -17.389 -1.911 6.895 1.00 96.00 93 THR A CA 1
ATOM 708 C C . THR A 1 93 ? -16.835 -3.321 7.104 1.00 96.00 93 THR A C 1
ATOM 710 O O . THR A 1 93 ? -17.274 -4.048 7.999 1.00 96.00 93 THR A O 1
ATOM 713 N N . THR A 1 94 ? -15.811 -3.696 6.335 1.00 96.88 94 THR A N 1
ATOM 714 C CA . THR A 1 94 ? -15.131 -4.991 6.469 1.00 96.88 94 THR A CA 1
ATOM 715 C C . THR A 1 94 ? -14.435 -5.115 7.823 1.00 96.88 94 THR A C 1
ATOM 717 O O . THR A 1 94 ? -14.533 -6.154 8.470 1.00 96.88 94 THR A O 1
ATOM 720 N N . LEU A 1 95 ? -13.788 -4.052 8.306 1.00 96.75 95 LEU A N 1
ATOM 721 C CA . LEU A 1 95 ? -13.159 -4.044 9.630 1.00 96.75 95 LEU A CA 1
ATOM 722 C C . LEU A 1 95 ? -14.173 -4.196 10.766 1.00 96.75 95 LEU A C 1
ATOM 724 O O . LEU A 1 95 ? -13.913 -4.916 11.727 1.00 96.75 95 LEU A O 1
ATOM 728 N N . GLN A 1 96 ? -15.334 -3.555 10.659 1.00 95.38 96 GLN A N 1
ATOM 729 C CA . GLN A 1 96 ? -16.378 -3.639 11.680 1.00 95.38 96 GLN A CA 1
ATOM 730 C C . GLN A 1 96 ? -17.043 -5.020 11.737 1.00 95.38 96 GLN A C 1
ATOM 732 O O . GLN A 1 96 ? -17.406 -5.469 12.824 1.00 95.38 96 GLN A O 1
ATOM 737 N N . THR A 1 97 ? -17.192 -5.688 10.589 1.00 95.62 97 THR A N 1
ATOM 738 C CA . THR A 1 97 ? -17.923 -6.963 10.463 1.00 95.62 97 THR A CA 1
ATOM 739 C C . THR A 1 97 ? -17.018 -8.195 10.541 1.00 95.62 97 THR A C 1
ATOM 741 O O . THR A 1 97 ? -17.360 -9.161 11.217 1.00 95.62 97 THR A O 1
ATOM 744 N N . GLY A 1 98 ? -15.862 -8.169 9.873 1.00 94.19 98 GLY A N 1
ATOM 745 C CA . GLY A 1 98 ? -14.917 -9.287 9.753 1.00 94.19 98 GLY A CA 1
ATOM 746 C C . GLY A 1 98 ? -13.546 -9.041 10.391 1.00 94.19 98 GLY A C 1
ATOM 747 O O . GLY A 1 98 ? -12.686 -9.926 10.370 1.00 94.19 98 GLY A O 1
ATOM 748 N N . GLY A 1 99 ? -13.317 -7.856 10.961 1.00 96.62 99 GLY A N 1
ATOM 749 C CA . GLY A 1 99 ? -12.057 -7.502 11.610 1.00 96.62 99 GLY A CA 1
ATOM 750 C C . GLY A 1 99 ? -10.859 -7.387 10.652 1.00 96.62 99 GLY A C 1
ATOM 751 O O . GLY A 1 99 ? -10.992 -7.533 9.433 1.00 96.62 99 GLY A O 1
ATOM 752 N N . PRO A 1 100 ? -9.648 -7.155 11.199 1.00 97.12 100 PRO A N 1
ATOM 753 C CA . PRO A 1 100 ? -8.413 -7.043 10.416 1.00 97.12 100 PRO A CA 1
ATOM 754 C C . PRO A 1 100 ? -8.130 -8.265 9.538 1.00 97.12 100 PRO A C 1
ATOM 756 O O . PRO A 1 100 ? -7.707 -8.129 8.392 1.00 97.12 100 PRO A O 1
ATOM 759 N N . ARG A 1 101 ? -8.406 -9.467 10.059 1.00 96.88 101 ARG A N 1
ATOM 760 C CA . ARG A 1 101 ? -8.214 -10.716 9.317 1.00 96.88 101 ARG A CA 1
ATOM 761 C C . ARG A 1 101 ? -9.124 -10.787 8.093 1.00 96.88 101 ARG A C 1
ATOM 763 O O . ARG A 1 101 ? -8.629 -11.085 7.012 1.00 96.88 101 ARG A O 1
ATOM 770 N N . GLY A 1 102 ? -10.412 -10.474 8.249 1.00 96.88 102 GLY A N 1
ATOM 771 C CA . GLY A 1 102 ? -11.357 -10.459 7.133 1.00 96.88 102 GLY A CA 1
ATOM 772 C C . GLY A 1 102 ? -10.942 -9.472 6.042 1.00 96.88 102 GLY A C 1
ATOM 773 O O . GLY A 1 102 ? -11.011 -9.798 4.860 1.00 96.88 102 GLY A O 1
ATOM 774 N N . LEU A 1 103 ? -10.417 -8.303 6.426 1.00 97.62 103 LEU A N 1
ATOM 775 C CA . LEU A 1 103 ? -9.893 -7.335 5.463 1.00 97.62 103 LEU A CA 1
ATOM 776 C C . LEU A 1 103 ? -8.677 -7.875 4.695 1.00 97.62 103 LEU A C 1
ATOM 778 O O . LEU A 1 103 ? -8.644 -7.781 3.469 1.00 97.62 103 LEU A O 1
ATOM 782 N N . ILE A 1 104 ? -7.705 -8.482 5.385 1.00 97.12 104 ILE A N 1
ATOM 783 C CA . ILE A 1 104 ? -6.540 -9.099 4.729 1.00 97.12 104 ILE A CA 1
ATOM 784 C C . ILE A 1 104 ? -6.986 -10.223 3.785 1.00 97.12 104 ILE A C 1
ATOM 786 O O . ILE A 1 104 ? -6.498 -10.308 2.660 1.00 97.12 104 ILE A O 1
ATOM 790 N N . GLU A 1 105 ? -7.935 -11.063 4.197 1.00 96.75 105 GLU A N 1
ATOM 791 C CA . GLU A 1 105 ? -8.483 -12.123 3.346 1.00 96.75 105 GLU A CA 1
ATOM 792 C C . GLU A 1 105 ? -9.146 -11.557 2.079 1.00 96.75 105 GLU A C 1
ATOM 794 O O . GLU A 1 105 ? -8.966 -12.119 0.998 1.00 96.75 105 GLU A O 1
ATOM 799 N N . THR A 1 106 ? -9.851 -10.425 2.171 1.00 96.38 106 THR A N 1
ATOM 800 C CA . THR A 1 106 ? -10.402 -9.720 1.001 1.00 96.38 106 THR A CA 1
ATOM 801 C C . THR A 1 106 ? -9.303 -9.244 0.049 1.00 96.38 106 THR A C 1
ATOM 803 O O . THR A 1 106 ? -9.416 -9.475 -1.156 1.00 96.38 106 THR A O 1
ATOM 806 N N . VAL A 1 107 ? -8.210 -8.667 0.566 1.00 95.62 107 VAL A N 1
ATOM 807 C CA . VAL A 1 107 ? -7.042 -8.287 -0.254 1.00 95.62 107 VAL A CA 1
ATOM 808 C C . VAL A 1 107 ? -6.503 -9.504 -1.010 1.00 95.62 107 VAL A C 1
ATOM 810 O O . VAL A 1 107 ? -6.343 -9.451 -2.228 1.00 95.62 107 VAL A O 1
ATOM 813 N N . ARG A 1 108 ? -6.301 -10.637 -0.323 1.00 95.44 108 ARG A N 1
ATOM 814 C CA . ARG A 1 108 ? -5.763 -11.858 -0.952 1.00 95.44 108 ARG A CA 1
ATOM 815 C C . ARG A 1 108 ? -6.702 -12.465 -1.984 1.00 95.44 108 ARG A C 1
ATOM 817 O O . ARG A 1 108 ? -6.231 -12.949 -3.010 1.00 95.44 108 ARG A O 1
ATOM 824 N N . LYS A 1 109 ? -8.017 -12.414 -1.758 1.00 95.56 109 LYS A N 1
ATOM 825 C CA . LYS A 1 109 ? -9.010 -12.856 -2.749 1.00 95.56 109 LYS A CA 1
ATOM 826 C C . LYS A 1 109 ? -8.923 -12.035 -4.032 1.00 95.56 109 LYS A C 1
ATOM 828 O O . LYS A 1 109 ? -8.962 -12.619 -5.107 1.00 95.56 109 LYS A O 1
ATOM 833 N N . VAL A 1 110 ? -8.766 -10.714 -3.927 1.00 95.25 110 VAL A N 1
ATOM 834 C CA . VAL A 1 110 ? -8.588 -9.841 -5.098 1.00 95.25 110 VAL A CA 1
ATOM 835 C C . VAL A 1 110 ? -7.273 -10.144 -5.811 1.00 95.25 110 VAL A C 1
ATOM 837 O O . VAL A 1 110 ? -7.281 -10.359 -7.021 1.00 95.25 110 VAL A O 1
ATOM 840 N N . GLU A 1 111 ? -6.161 -10.249 -5.083 1.00 93.88 111 GLU A N 1
ATOM 841 C CA . GLU A 1 111 ? -4.854 -10.582 -5.669 1.00 93.88 111 GLU A CA 1
ATOM 842 C C . GLU A 1 111 ? -4.856 -11.937 -6.393 1.00 93.88 111 GLU A C 1
ATOM 844 O O . GLU A 1 111 ? -4.254 -12.069 -7.459 1.00 93.88 111 GLU A O 1
ATOM 849 N N . ALA A 1 112 ? -5.583 -12.926 -5.863 1.00 93.88 112 ALA A N 1
ATOM 850 C CA . ALA A 1 112 ? -5.729 -14.244 -6.475 1.00 93.88 112 ALA A CA 1
ATOM 851 C C . ALA A 1 112 ? -6.466 -14.216 -7.827 1.00 93.88 112 ALA A C 1
ATOM 853 O O . ALA A 1 112 ? -6.312 -15.150 -8.612 1.00 93.88 112 ALA A O 1
ATOM 854 N N . THR A 1 113 ? -7.229 -13.157 -8.129 1.00 94.69 113 THR A N 1
ATOM 855 C CA . THR A 1 113 ? -7.855 -12.980 -9.454 1.00 94.69 113 THR A CA 1
ATOM 856 C C . THR A 1 113 ? -6.872 -12.516 -10.530 1.00 94.69 113 THR A C 1
ATOM 858 O O . THR A 1 113 ? -7.194 -12.573 -11.714 1.00 94.69 113 THR A O 1
ATOM 861 N N . ASP A 1 114 ? -5.674 -12.079 -10.138 1.00 93.12 114 ASP A N 1
ATOM 862 C CA . ASP A 1 114 ? -4.648 -11.560 -11.041 1.00 93.12 114 ASP A CA 1
ATOM 863 C C . ASP A 1 114 ? -3.241 -11.999 -10.590 1.00 93.12 114 ASP A C 1
ATOM 865 O O . ASP A 1 114 ? -2.393 -11.156 -10.309 1.00 93.12 114 ASP A O 1
ATOM 869 N N . PRO A 1 115 ? -2.946 -13.307 -10.480 1.00 88.38 115 PRO A N 1
ATOM 870 C CA . PRO A 1 115 ? -1.742 -13.816 -9.804 1.00 88.38 115 PRO A CA 1
ATOM 871 C C . PRO A 1 115 ? -0.414 -13.333 -10.417 1.00 88.38 115 PRO A C 1
ATOM 873 O O . PRO A 1 115 ? 0.622 -13.310 -9.740 1.00 88.38 115 PRO A O 1
ATOM 876 N N . THR A 1 116 ? -0.444 -12.932 -11.689 1.00 87.88 116 THR A N 1
ATOM 877 C CA . THR A 1 116 ? 0.714 -12.497 -12.483 1.00 87.88 116 THR A CA 1
ATOM 878 C C . THR A 1 116 ? 0.733 -10.999 -12.782 1.00 87.88 116 THR A C 1
ATOM 880 O O . THR A 1 116 ? 1.591 -10.560 -13.547 1.00 87.88 116 THR A O 1
ATOM 883 N N . GLY A 1 117 ? -0.186 -10.207 -12.221 1.00 88.31 117 GLY A N 1
ATOM 884 C CA . GLY A 1 117 ? -0.160 -8.755 -12.406 1.00 88.31 117 GLY A CA 1
ATOM 885 C C . GLY A 1 117 ? -0.468 -8.288 -13.821 1.00 88.31 117 GLY A C 1
ATOM 886 O O . GLY A 1 117 ? 0.084 -7.285 -14.248 1.00 88.31 117 GLY A O 1
ATOM 887 N N . ILE A 1 118 ? -1.299 -9.011 -14.575 1.00 87.56 118 ILE A N 1
ATOM 888 C CA . ILE A 1 118 ? -1.695 -8.584 -15.925 1.00 87.56 118 ILE A CA 1
ATOM 889 C C . ILE A 1 118 ? -2.722 -7.463 -15.825 1.00 87.56 118 ILE A C 1
ATOM 891 O O . ILE A 1 118 ? -2.614 -6.457 -16.520 1.00 87.56 118 ILE A O 1
ATOM 895 N N . ARG A 1 119 ? -3.731 -7.644 -14.965 1.00 89.81 119 ARG A N 1
ATOM 896 C CA . ARG A 1 119 ? -4.779 -6.641 -14.760 1.00 89.81 119 ARG A CA 1
ATOM 897 C C . ARG A 1 119 ? -4.242 -5.447 -13.980 1.00 89.81 119 ARG A C 1
ATOM 899 O O . ARG A 1 119 ? -4.556 -4.312 -14.322 1.00 89.81 119 ARG A O 1
ATOM 906 N N . TRP A 1 120 ? -3.438 -5.714 -12.953 1.00 90.19 120 TRP A N 1
ATOM 907 C CA . TRP A 1 120 ? -2.795 -4.696 -12.131 1.00 90.19 120 TRP A CA 1
ATOM 908 C C . TRP A 1 120 ? -1.289 -4.951 -12.066 1.00 90.19 120 TRP A C 1
ATOM 910 O O . TRP A 1 120 ? -0.829 -5.672 -11.165 1.00 90.19 120 TRP A O 1
ATOM 920 N N . PRO A 1 121 ? -0.522 -4.365 -13.003 1.00 85.44 121 PRO A N 1
ATOM 921 C CA . PRO A 1 121 ? 0.927 -4.492 -13.031 1.00 85.44 121 PRO A CA 1
ATOM 922 C C . PRO A 1 121 ? 1.585 -4.071 -11.717 1.00 85.44 121 PRO A C 1
ATOM 924 O O . PRO A 1 121 ? 1.233 -3.060 -11.107 1.00 85.44 121 PRO A O 1
ATOM 927 N N . ARG A 1 122 ? 2.519 -4.896 -11.232 1.00 83.06 122 ARG A N 1
ATOM 928 C CA . ARG A 1 122 ? 3.143 -4.724 -9.913 1.00 83.06 122 ARG A CA 1
ATOM 929 C C . ARG A 1 122 ? 4.492 -5.420 -9.789 1.00 83.06 122 ARG A C 1
ATOM 931 O O . ARG A 1 122 ? 4.856 -6.286 -10.584 1.00 83.06 122 ARG A O 1
ATOM 938 N N . TYR A 1 123 ? 5.245 -5.032 -8.761 1.00 81.88 123 TYR A N 1
ATOM 939 C CA . TYR A 1 123 ? 6.604 -5.526 -8.506 1.00 81.88 123 TYR A CA 1
ATOM 940 C C . TYR A 1 123 ? 6.635 -6.972 -7.996 1.00 81.88 123 TYR A C 1
ATOM 942 O O . TYR A 1 123 ? 7.616 -7.680 -8.198 1.00 81.88 123 TYR A O 1
ATOM 950 N N . LYS A 1 124 ? 5.568 -7.415 -7.331 1.00 78.75 124 LYS A N 1
ATOM 951 C CA . LYS A 1 124 ? 5.409 -8.761 -6.770 1.00 78.75 124 LYS A CA 1
ATOM 952 C C . LYS A 1 124 ? 3.935 -9.154 -6.779 1.00 78.75 124 LYS A C 1
ATOM 954 O O . LYS A 1 124 ? 3.077 -8.278 -6.766 1.00 78.75 124 LYS A O 1
ATOM 959 N N . SER A 1 125 ? 3.639 -10.456 -6.770 1.00 75.19 125 SER A N 1
ATOM 960 C CA . SER A 1 125 ? 2.262 -10.978 -6.852 1.00 75.19 125 SER A CA 1
ATOM 961 C C . SER A 1 125 ? 1.324 -10.456 -5.760 1.00 75.19 125 SER A C 1
ATOM 963 O O . SER A 1 125 ? 0.122 -10.404 -5.996 1.00 75.19 125 SER A O 1
ATOM 965 N N . GLY A 1 126 ? 1.849 -10.005 -4.623 1.00 76.31 126 GLY A N 1
ATOM 966 C CA . GLY A 1 126 ? 1.106 -9.264 -3.609 1.00 76.31 126 GLY A CA 1
ATOM 967 C C . GLY A 1 126 ? 2.058 -8.582 -2.635 1.00 76.31 126 GLY A C 1
ATOM 968 O O . GLY A 1 126 ? 3.203 -9.018 -2.488 1.00 76.31 126 GLY A O 1
ATOM 969 N N . ASP A 1 127 ? 1.606 -7.504 -1.996 1.00 81.56 127 ASP A N 1
ATOM 970 C CA . ASP A 1 127 ? 2.395 -6.824 -0.964 1.00 81.56 127 ASP A CA 1
ATOM 971 C C . ASP A 1 127 ? 2.144 -7.397 0.430 1.00 81.56 127 ASP A C 1
ATOM 973 O O . ASP A 1 127 ? 1.157 -8.103 0.658 1.00 81.56 127 ASP A O 1
ATOM 977 N N . ASP A 1 128 ? 3.039 -7.108 1.367 1.00 89.31 128 ASP A N 1
ATOM 978 C CA . ASP A 1 128 ? 2.819 -7.430 2.767 1.00 89.31 128 ASP A CA 1
ATOM 979 C C . ASP A 1 128 ? 1.712 -6.513 3.300 1.00 89.31 128 ASP A C 1
ATOM 981 O O . ASP A 1 128 ? 1.736 -5.290 3.148 1.00 89.31 128 ASP A O 1
ATOM 985 N N . ALA A 1 129 ? 0.688 -7.121 3.894 1.00 93.44 129 ALA A N 1
ATOM 986 C CA . ALA A 1 129 ? -0.512 -6.423 4.335 1.00 93.44 129 ALA A CA 1
ATOM 987 C C . ALA A 1 129 ? -0.610 -6.504 5.857 1.00 93.44 129 ALA A C 1
ATOM 989 O O . ALA A 1 129 ? -0.738 -7.596 6.413 1.00 93.44 129 ALA A O 1
ATOM 990 N N . ALA A 1 130 ? -0.564 -5.350 6.516 1.00 95.44 130 ALA A N 1
ATOM 991 C CA . ALA A 1 130 ? -0.703 -5.223 7.959 1.00 95.44 130 ALA A CA 1
ATOM 992 C C . ALA A 1 130 ? -1.807 -4.219 8.292 1.00 95.44 130 ALA A C 1
ATOM 994 O O . ALA A 1 130 ? -1.940 -3.191 7.628 1.00 95.44 130 ALA A O 1
ATOM 995 N N . VAL A 1 131 ? -2.587 -4.518 9.333 1.00 97.44 131 VAL A N 1
ATOM 996 C CA . VAL A 1 131 ? -3.666 -3.654 9.823 1.00 97.44 131 VAL A CA 1
ATOM 997 C C . VAL A 1 131 ? -3.696 -3.687 11.345 1.00 97.44 131 VAL A C 1
ATOM 999 O O . VAL A 1 131 ? -3.778 -4.759 11.943 1.00 97.44 131 VAL A O 1
ATOM 1002 N N . ALA A 1 132 ? -3.708 -2.509 11.959 1.00 96.81 132 ALA A N 1
ATOM 1003 C CA . ALA A 1 132 ? -4.098 -2.305 13.345 1.00 96.81 132 ALA A CA 1
ATOM 1004 C C . ALA A 1 132 ? -5.451 -1.588 13.366 1.00 96.81 132 ALA A C 1
ATOM 1006 O O . ALA A 1 132 ? -5.611 -0.558 12.713 1.00 96.81 132 ALA A O 1
ATOM 1007 N N . TYR A 1 133 ? -6.425 -2.131 14.097 1.00 97.00 133 TYR A N 1
ATOM 1008 C CA . TYR A 1 133 ? -7.770 -1.568 14.198 1.00 97.00 133 TYR A CA 1
ATOM 1009 C C . TYR A 1 133 ? -8.153 -1.389 15.665 1.00 97.00 133 TYR A C 1
ATOM 1011 O O . TYR A 1 133 ? -8.218 -2.361 16.416 1.00 97.00 133 TYR A O 1
ATOM 1019 N N . CYS A 1 134 ? -8.401 -0.142 16.054 1.00 94.62 134 CYS A N 1
ATOM 1020 C CA . CYS A 1 134 ? -8.796 0.254 17.398 1.00 94.62 134 CYS A CA 1
ATOM 1021 C C . CYS A 1 134 ? -10.260 0.686 17.391 1.00 94.62 134 CYS A C 1
ATOM 1023 O O . CYS A 1 134 ? -10.699 1.406 16.493 1.00 94.62 134 CYS A O 1
ATOM 1025 N N . ARG A 1 135 ? -11.007 0.264 18.410 1.00 91.44 135 ARG A N 1
ATOM 1026 C CA . ARG A 1 135 ? -12.412 0.623 18.622 1.00 91.44 135 ARG A CA 1
ATOM 1027 C C . ARG A 1 135 ? -12.582 1.133 20.046 1.00 91.44 135 ARG A C 1
ATOM 1029 O O . ARG A 1 135 ? -11.947 0.585 20.948 1.00 91.44 135 ARG A O 1
ATOM 1036 N N . TRP A 1 136 ? -13.431 2.139 20.215 1.00 87.19 136 TRP A N 1
ATOM 1037 C CA . TRP A 1 136 ? -13.779 2.736 21.502 1.00 87.19 136 TRP A CA 1
ATOM 1038 C C . TRP A 1 136 ? -15.287 2.694 21.717 1.00 87.19 136 TRP A C 1
ATOM 1040 O O . TRP A 1 136 ? -16.029 2.844 20.717 1.00 87.19 136 TRP A O 1
#